Protein AF-X1LI41-F1 (afdb_monomer)

Solvent-accessible surface area (backbone atoms only — not comparable to full-atom values): 3942 Å² total; per-residue (Å²): 129,61,67,68,58,52,54,45,18,56,49,35,33,51,51,46,44,73,75,46,47,92,66,69,78,47,67,67,55,35,52,51,50,28,53,51,31,48,49,48,30,51,49,30,60,77,67,66,65,46,71,67,54,35,51,49,31,49,25,41,23,50,17,36,48,50,53,34,49,59,61,76,71,108

Organism: NCBI:txid412755

Radius of gyration: 12.36 Å; Cα contacts (8 Å, |Δi|>4): 60; chains: 1; bounding box: 29×19×37 Å

Nearest PDB structures (foldseek):
  7bgn-assembly3_E  TM=7.229E-01  e=3.588E-01  Medicago truncatula
  7bgn-assembly1_A  TM=5.798E-01  e=2.246E-01  Medicago truncatula
  7bgn-assembly1_B  TM=5.770E-01  e=3.191E-01  Medicago truncatula
  7bgn-assembly2_C  TM=5.727E-01  e=3.805E-01  Medicago truncatula

Foldseek 3Di:
DPPVLVVLLVVLLVVCCVVCVVVLPDLVVLVVQLVVLVVQLVVCVVVVVDDVSNSNSVSNSVSSVVSSCVVVVD

Mean predicted aligned error: 3.17 Å

Secondary structure (DSSP, 8-state):
--HHHHHHHHHHHHHHHHHHTTT--SHHHHHHHHHHHHHHHHHHHHTT--HHHHHHHHHHHHHHHHHHHHHHH-

pLDDT: mean 92.77, std 5.84, range [65.56, 98.62]

Sequence (74 aa):
MDVRLIEMIEGEEYKGKAKWGLVDTEPTILLNAATEELGEVAHAINHEEGSEKVTQEIAETMGVLSRLFDMVRQ

Structure (mmCIF, N/CA/C/O backbone):
data_AF-X1LI41-F1
#
_entry.id   AF-X1LI41-F1
#
loop_
_atom_site.group_PDB
_atom_site.id
_atom_site.type_symbol
_atom_site.label_atom_id
_atom_site.label_alt_id
_atom_site.label_comp_id
_atom_site.label_asym_id
_atom_site.label_entity_id
_atom_site.label_seq_id
_atom_site.pdbx_PDB_ins_code
_atom_site.Cartn_x
_atom_site.Cartn_y
_atom_site.Cartn_z
_atom_site.occupancy
_atom_site.B_iso_or_equiv
_atom_site.auth_seq_id
_atom_site.auth_comp_id
_atom_site.auth_asym_id
_atom_site.auth_atom_id
_atom_site.pdbx_PDB_model_num
ATOM 1 N N . MET A 1 1 ? -14.411 -1.961 -5.444 1.00 65.56 1 MET A N 1
ATOM 2 C CA . MET A 1 1 ? -13.988 -1.377 -4.152 1.00 65.56 1 MET A CA 1
ATOM 3 C C . MET A 1 1 ? -14.818 -0.132 -3.876 1.00 65.56 1 MET A C 1
ATOM 5 O O . MET A 1 1 ? -15.406 0.385 -4.819 1.00 65.56 1 MET A O 1
ATOM 9 N N . ASP A 1 2 ? -14.911 0.301 -2.615 1.00 87.50 2 ASP A N 1
ATOM 10 C CA . ASP A 1 2 ? -15.494 1.606 -2.250 1.00 87.50 2 ASP A CA 1
ATOM 11 C C . ASP A 1 2 ? -14.735 2.720 -2.996 1.00 87.50 2 ASP A C 1
ATOM 13 O O . ASP A 1 2 ? -13.508 2.671 -3.073 1.00 87.50 2 ASP A O 1
ATOM 17 N N . VAL A 1 3 ? -15.455 3.685 -3.577 1.00 88.94 3 VAL A N 1
ATOM 18 C CA . VAL A 1 3 ? -14.864 4.764 -4.392 1.00 88.94 3 VAL A CA 1
ATOM 19 C C . VAL A 1 3 ? -13.869 5.590 -3.583 1.00 88.94 3 VAL A C 1
ATOM 21 O O . VAL A 1 3 ? -12.794 5.896 -4.083 1.00 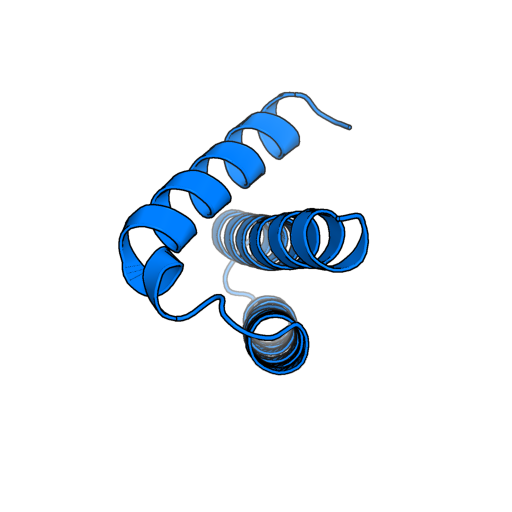88.94 3 VAL A O 1
ATOM 24 N N . ARG A 1 4 ? -14.167 5.866 -2.310 1.00 88.69 4 ARG A N 1
ATOM 25 C CA . ARG A 1 4 ? -13.277 6.641 -1.437 1.00 88.69 4 ARG A CA 1
ATOM 26 C C . ARG A 1 4 ? -11.975 5.896 -1.177 1.00 88.69 4 ARG A C 1
ATOM 28 O O . ARG A 1 4 ? -10.916 6.504 -1.141 1.00 88.69 4 ARG A O 1
ATOM 35 N N . LEU A 1 5 ? -12.051 4.572 -1.025 1.00 86.56 5 LEU A N 1
ATOM 36 C CA . LEU A 1 5 ? -10.860 3.742 -0.863 1.00 86.56 5 LEU A CA 1
ATOM 37 C C . LEU A 1 5 ? -10.000 3.759 -2.133 1.00 86.56 5 LEU A C 1
ATOM 39 O O . LEU A 1 5 ? -8.784 3.843 -2.030 1.00 86.56 5 LEU A O 1
ATOM 43 N N . ILE A 1 6 ? -10.618 3.705 -3.318 1.00 89.81 6 ILE A N 1
ATOM 44 C CA . ILE A 1 6 ? -9.890 3.807 -4.593 1.00 89.81 6 ILE A CA 1
ATOM 45 C C . ILE A 1 6 ? -9.176 5.159 -4.689 1.00 89.81 6 ILE A C 1
ATOM 47 O O . ILE A 1 6 ? -7.978 5.183 -4.941 1.00 89.81 6 ILE A O 1
ATOM 51 N N . GLU A 1 7 ? -9.875 6.263 -4.420 1.00 93.12 7 GLU A N 1
ATOM 52 C CA . GLU A 1 7 ? -9.293 7.613 -4.461 1.00 93.12 7 GLU A CA 1
ATOM 53 C C . GLU A 1 7 ? -8.130 7.775 -3.471 1.00 93.12 7 GLU A C 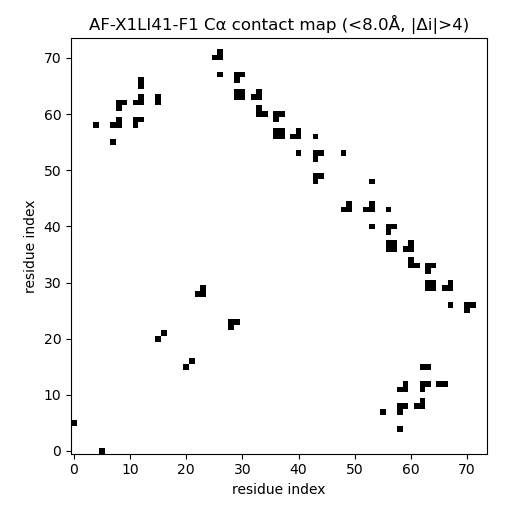1
ATOM 55 O O . GLU A 1 7 ? -7.117 8.395 -3.798 1.00 93.12 7 GLU A O 1
ATOM 60 N N . MET A 1 8 ? -8.240 7.190 -2.273 1.00 92.31 8 MET A N 1
ATOM 61 C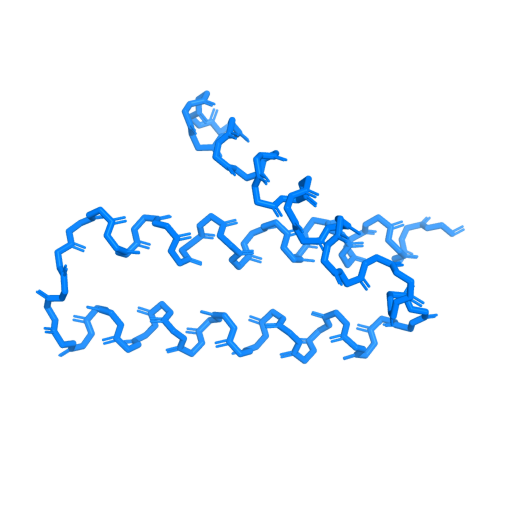 CA . MET A 1 8 ? -7.141 7.177 -1.305 1.00 92.31 8 MET A CA 1
ATOM 62 C C . MET A 1 8 ? -5.934 6.402 -1.835 1.00 92.31 8 MET A C 1
ATOM 64 O O . MET A 1 8 ? -4.820 6.915 -1.783 1.00 92.31 8 MET A O 1
ATOM 68 N N . ILE A 1 9 ? -6.147 5.207 -2.391 1.00 92.31 9 ILE A N 1
ATOM 69 C CA . ILE A 1 9 ? -5.071 4.377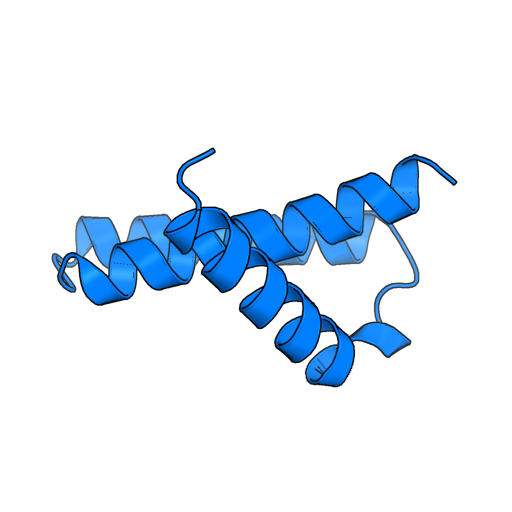 -2.950 1.00 92.31 9 ILE A CA 1
ATOM 70 C C . ILE A 1 9 ? -4.384 5.084 -4.119 1.00 92.31 9 ILE A C 1
ATOM 72 O O . ILE A 1 9 ? -3.159 5.140 -4.159 1.00 92.31 9 ILE A O 1
ATOM 76 N N . GLU A 1 10 ? -5.146 5.669 -5.043 1.00 92.00 10 GLU A N 1
ATOM 77 C CA . GLU A 1 10 ? -4.594 6.442 -6.162 1.00 92.00 10 GLU A CA 1
ATOM 78 C C . GLU A 1 10 ? -3.794 7.659 -5.666 1.00 92.00 10 GLU A C 1
ATOM 80 O O . GLU A 1 10 ? -2.736 7.987 -6.214 1.00 92.00 10 GLU A O 1
ATOM 85 N N . GLY A 1 11 ? -4.260 8.303 -4.592 1.00 91.00 11 GLY A N 1
ATOM 86 C CA . GLY A 1 11 ? -3.538 9.374 -3.911 1.00 91.00 11 GLY A CA 1
ATOM 87 C C . GLY A 1 11 ? -2.198 8.913 -3.330 1.00 91.00 11 GLY A C 1
ATOM 88 O O . GLY A 1 11 ? -1.179 9.580 -3.535 1.00 91.00 11 GLY A O 1
ATOM 89 N N . GLU A 1 12 ? -2.176 7.769 -2.647 1.00 90.31 12 GLU A N 1
ATOM 90 C CA . GLU A 1 12 ? -0.950 7.199 -2.079 1.00 90.31 12 GLU A CA 1
ATOM 91 C C . GLU A 1 12 ? 0.007 6.677 -3.150 1.00 90.31 12 GLU A C 1
ATOM 93 O O . GLU A 1 12 ? 1.218 6.883 -3.062 1.00 90.31 12 GLU A O 1
ATOM 98 N N . GLU A 1 13 ? -0.508 6.107 -4.237 1.00 89.69 13 GLU A N 1
ATOM 99 C CA . GLU A 1 13 ? 0.303 5.774 -5.403 1.00 89.69 13 GLU A CA 1
ATOM 100 C C . GLU A 1 13 ? 0.994 7.002 -5.987 1.00 89.69 13 GLU A C 1
ATOM 102 O O . GLU A 1 13 ? 2.191 6.952 -6.281 1.00 89.69 13 GLU A O 1
ATOM 107 N N . TYR A 1 14 ? 0.258 8.103 -6.162 1.00 90.62 14 TYR A N 1
ATOM 108 C CA . TYR A 1 14 ? 0.810 9.343 -6.691 1.00 90.62 14 TYR A CA 1
ATOM 109 C C . TYR A 1 14 ? 1.917 9.888 -5.782 1.00 90.62 14 TYR A C 1
ATOM 111 O O . TYR A 1 14 ? 3.017 10.184 -6.256 1.00 90.62 14 TYR A O 1
ATOM 119 N N . LYS A 1 15 ? 1.664 9.968 -4.468 1.00 87.44 15 LYS A N 1
ATOM 120 C CA . LYS A 1 15 ? 2.659 10.409 -3.477 1.00 87.44 15 LYS A CA 1
ATOM 121 C C . LYS A 1 15 ? 3.878 9.489 -3.459 1.00 87.44 15 LYS A C 1
ATOM 123 O O . LYS A 1 15 ? 5.011 9.968 -3.489 1.00 87.44 15 LYS A O 1
ATOM 128 N N . GLY A 1 16 ? 3.655 8.179 -3.458 1.00 85.81 16 GLY A N 1
ATOM 129 C CA . GLY A 1 16 ? 4.699 7.164 -3.452 1.00 85.81 16 GLY A CA 1
ATOM 130 C C . GLY A 1 16 ? 5.570 7.215 -4.707 1.00 85.81 16 GLY A C 1
ATOM 131 O O . GLY A 1 16 ? 6.793 7.206 -4.597 1.00 85.81 16 GLY A O 1
ATOM 132 N N . LYS A 1 17 ? 4.967 7.366 -5.893 1.00 87.25 17 LYS A N 1
ATOM 133 C CA . LYS A 1 17 ? 5.685 7.560 -7.165 1.00 87.25 17 LYS A CA 1
ATOM 134 C C . LYS A 1 17 ? 6.473 8.872 -7.168 1.00 87.25 17 LYS A C 1
ATOM 136 O O . LYS A 1 17 ? 7.626 8.883 -7.590 1.00 87.25 17 LYS A O 1
ATOM 141 N N . ALA A 1 18 ? 5.900 9.960 -6.653 1.00 87.88 18 ALA A N 1
ATOM 142 C CA . ALA A 1 18 ? 6.589 11.247 -6.556 1.00 87.88 18 ALA A CA 1
ATOM 143 C C . ALA A 1 18 ? 7.794 11.205 -5.600 1.00 87.88 18 ALA A C 1
ATOM 145 O O . ALA A 1 18 ? 8.816 11.834 -5.869 1.00 87.88 18 ALA A O 1
ATOM 146 N N . LYS A 1 19 ? 7.684 10.462 -4.493 1.00 84.38 19 LYS A N 1
ATOM 147 C CA . LYS A 1 19 ? 8.726 10.365 -3.462 1.00 84.38 19 LYS A CA 1
ATOM 148 C C . LYS A 1 19 ? 9.809 9.338 -3.806 1.00 84.38 19 LYS A C 1
ATOM 150 O O . LYS A 1 19 ? 10.986 9.604 -3.584 1.00 84.38 19 LYS A O 1
ATOM 155 N N . TRP A 1 20 ? 9.418 8.187 -4.351 1.00 84.19 20 TRP A N 1
ATOM 156 C CA . TRP A 1 20 ? 10.274 7.002 -4.459 1.00 84.19 20 TRP A CA 1
ATOM 157 C C . TRP A 1 20 ? 10.245 6.311 -5.825 1.00 84.19 20 TRP A C 1
ATOM 159 O O . TRP A 1 20 ? 10.959 5.334 -6.004 1.00 84.19 20 TRP A O 1
ATOM 169 N N . GLY A 1 21 ? 9.491 6.802 -6.812 1.00 79.69 21 GLY A N 1
ATOM 170 C CA . GLY A 1 21 ? 9.287 6.095 -8.086 1.00 79.69 21 GLY A CA 1
ATOM 171 C C . GLY A 1 21 ? 10.558 5.827 -8.904 1.00 79.69 21 GLY A C 1
ATOM 172 O O . GLY A 1 21 ? 10.562 4.938 -9.744 1.00 79.69 21 GLY A O 1
ATOM 173 N N . LEU A 1 22 ? 11.656 6.547 -8.648 1.00 83.69 22 LEU A N 1
ATOM 174 C CA . LEU A 1 22 ? 12.968 6.269 -9.258 1.00 83.69 22 LEU A CA 1
ATOM 175 C C . LEU A 1 22 ? 13.696 5.067 -8.627 1.00 83.69 22 LEU A C 1
ATOM 177 O O . LEU A 1 22 ? 14.677 4.590 -9.190 1.00 83.69 22 LEU A O 1
ATOM 181 N N . VAL A 1 23 ? 13.241 4.611 -7.459 1.00 84.25 23 VAL A N 1
ATOM 182 C CA . VAL A 1 23 ? 13.796 3.486 -6.690 1.00 84.25 23 VAL A CA 1
ATOM 183 C C . VAL A 1 23 ? 12.993 2.200 -6.930 1.00 84.25 23 VAL A C 1
ATOM 185 O O . VAL A 1 23 ? 13.456 1.116 -6.593 1.00 84.25 23 VAL A O 1
ATOM 188 N N . ASP A 1 24 ? 11.832 2.289 -7.583 1.00 86.94 24 ASP A N 1
ATOM 189 C CA . ASP A 1 24 ? 11.006 1.149 -8.001 1.00 86.94 24 ASP A CA 1
ATOM 190 C C . ASP A 1 24 ? 11.631 0.412 -9.190 1.00 86.94 24 ASP A C 1
ATOM 192 O O . ASP A 1 24 ? 11.083 0.380 -10.291 1.00 86.94 24 ASP A O 1
ATOM 196 N N . THR A 1 25 ? 12.812 -0.160 -9.001 1.00 87.69 25 THR A N 1
ATOM 197 C CA . THR A 1 25 ? 13.544 -0.840 -10.074 1.00 87.69 25 THR A CA 1
ATOM 198 C C . THR A 1 25 ? 13.401 -2.355 -10.020 1.00 87.69 25 THR A C 1
ATOM 200 O O . THR A 1 25 ? 13.627 -3.016 -11.029 1.00 87.69 25 THR A O 1
ATOM 203 N N . GLU A 1 26 ? 13.038 -2.914 -8.861 1.00 93.88 26 GLU A N 1
ATOM 204 C CA . GLU A 1 26 ? 12.930 -4.359 -8.649 1.00 93.88 26 GLU A CA 1
ATOM 205 C C . GLU A 1 26 ? 11.704 -4.728 -7.795 1.00 93.88 26 GLU A C 1
ATOM 207 O O . GLU A 1 26 ? 11.400 -4.022 -6.827 1.00 93.88 26 GLU A O 1
ATOM 212 N N . PRO A 1 27 ? 11.036 -5.871 -8.067 1.00 95.25 27 PRO A N 1
ATOM 213 C CA . PRO A 1 27 ? 9.869 -6.307 -7.293 1.00 95.25 27 PRO A CA 1
ATOM 214 C C . PRO A 1 27 ? 10.152 -6.473 -5.796 1.00 95.25 27 PRO A C 1
ATOM 216 O O . PRO A 1 27 ? 9.281 -6.249 -4.961 1.00 95.25 27 PRO A O 1
ATOM 219 N N . THR A 1 28 ? 11.382 -6.847 -5.445 1.00 96.56 28 THR A N 1
ATOM 220 C CA . THR A 1 28 ? 11.857 -7.005 -4.063 1.00 96.56 28 THR A CA 1
ATOM 221 C C . THR A 1 28 ? 11.785 -5.703 -3.270 1.00 96.56 28 THR A C 1
ATOM 223 O O . THR A 1 28 ? 11.435 -5.734 -2.093 1.00 96.56 28 THR A O 1
ATOM 226 N N . ILE A 1 29 ? 12.064 -4.560 -3.902 1.00 94.75 29 ILE A N 1
ATOM 227 C CA . ILE A 1 29 ? 12.016 -3.241 -3.258 1.00 94.75 29 ILE A CA 1
ATOM 228 C C . ILE A 1 29 ? 10.577 -2.916 -2.857 1.00 94.75 29 ILE A C 1
ATOM 230 O O . ILE A 1 29 ? 10.313 -2.593 -1.701 1.00 94.75 29 ILE A O 1
ATOM 234 N N . LEU A 1 30 ? 9.639 -3.074 -3.792 1.00 95.12 30 LEU A N 1
ATOM 235 C CA . LEU A 1 30 ? 8.222 -2.813 -3.545 1.00 95.12 30 LEU A CA 1
ATOM 236 C C . LEU A 1 30 ? 7.592 -3.834 -2.588 1.00 95.12 30 LEU A C 1
ATOM 238 O O . LEU A 1 30 ? 6.749 -3.465 -1.777 1.00 95.12 30 LEU A O 1
ATOM 242 N N . LEU A 1 31 ? 8.023 -5.099 -2.624 1.00 96.62 31 LEU A N 1
ATOM 243 C CA . LEU A 1 31 ? 7.583 -6.109 -1.657 1.00 96.62 31 LEU A CA 1
ATOM 244 C C . LEU A 1 31 ? 8.039 -5.777 -0.230 1.00 96.62 31 LEU A C 1
ATOM 246 O O . LEU A 1 31 ? 7.258 -5.912 0.714 1.00 96.62 31 LEU A O 1
ATOM 250 N N . ASN A 1 32 ? 9.287 -5.336 -0.065 1.00 96.25 32 ASN A N 1
ATOM 251 C CA . ASN A 1 32 ? 9.802 -4.917 1.236 1.00 96.25 32 ASN A CA 1
ATOM 252 C C . ASN A 1 32 ? 9.050 -3.685 1.750 1.00 96.25 32 ASN A C 1
ATOM 254 O O . ASN A 1 32 ? 8.616 -3.695 2.897 1.00 96.25 32 ASN A O 1
ATOM 258 N N . ALA A 1 33 ? 8.816 -2.687 0.893 1.00 94.75 33 ALA A N 1
ATOM 259 C CA . ALA A 1 33 ? 8.017 -1.516 1.250 1.00 94.75 33 ALA A CA 1
ATOM 260 C C . ALA A 1 33 ? 6.590 -1.909 1.670 1.00 94.75 33 ALA A C 1
ATOM 262 O O . ALA A 1 33 ? 6.132 -1.503 2.727 1.00 94.75 33 ALA A O 1
ATOM 263 N N . ALA A 1 34 ? 5.913 -2.789 0.923 1.00 95.88 34 ALA A N 1
ATOM 264 C CA . ALA A 1 34 ? 4.579 -3.263 1.304 1.00 95.88 34 ALA A CA 1
ATOM 265 C C . ALA A 1 34 ? 4.577 -4.010 2.651 1.00 95.88 34 ALA A C 1
ATOM 267 O O . ALA A 1 34 ? 3.587 -3.979 3.377 1.00 95.88 34 ALA A O 1
ATOM 268 N N . THR A 1 35 ? 5.677 -4.691 2.983 1.00 97.88 35 THR A N 1
ATOM 269 C CA . THR A 1 35 ? 5.841 -5.363 4.280 1.00 97.88 35 THR A CA 1
ATOM 270 C C 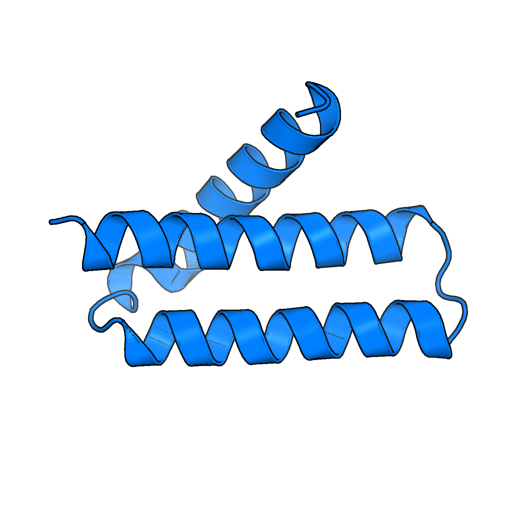. THR 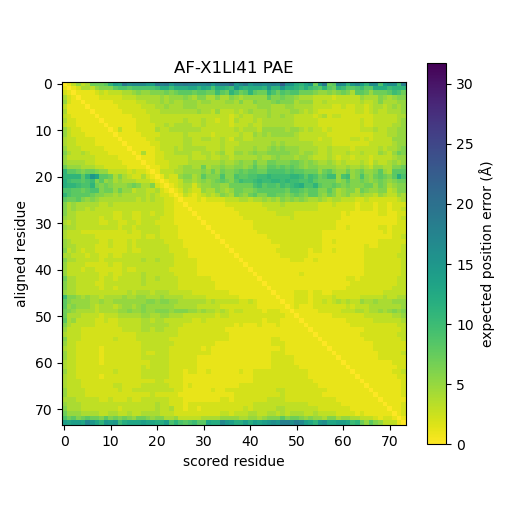A 1 35 ? 6.009 -4.354 5.417 1.00 97.88 35 THR A C 1
ATOM 272 O O . THR A 1 35 ? 5.471 -4.576 6.499 1.00 97.88 35 THR A O 1
ATOM 275 N N . GLU A 1 36 ? 6.730 -3.258 5.174 1.00 97.31 36 GLU A N 1
ATOM 276 C CA . GLU A 1 36 ? 6.891 -2.150 6.121 1.00 97.31 36 GLU A CA 1
ATOM 277 C C . GLU A 1 36 ? 5.547 -1.466 6.399 1.00 97.31 36 GLU A C 1
ATOM 279 O O . GLU A 1 36 ? 5.134 -1.420 7.556 1.00 97.31 36 GLU A O 1
ATOM 284 N N . GLU A 1 37 ? 4.800 -1.087 5.355 1.00 96.81 37 GLU A N 1
ATOM 285 C CA . GLU A 1 37 ? 3.476 -0.459 5.515 1.00 96.81 37 GLU A CA 1
ATOM 286 C C . GLU A 1 37 ? 2.475 -1.387 6.222 1.00 96.81 37 GLU A C 1
ATOM 288 O O . GLU A 1 37 ? 1.689 -0.967 7.070 1.00 96.81 37 GLU A O 1
ATOM 293 N N . LEU A 1 38 ? 2.533 -2.698 5.958 1.00 98.31 38 LEU A N 1
ATOM 294 C CA . LEU A 1 38 ? 1.705 -3.661 6.687 1.00 98.31 38 LEU A CA 1
ATOM 295 C C . LEU A 1 38 ? 2.073 -3.724 8.183 1.00 98.31 38 LEU A C 1
ATOM 297 O O . LEU A 1 38 ? 1.213 -3.993 9.028 1.00 98.31 38 LEU A O 1
ATOM 301 N N . GLY A 1 39 ? 3.342 -3.477 8.515 1.00 98.50 39 GLY A N 1
ATOM 302 C CA . GLY A 1 39 ? 3.809 -3.287 9.885 1.00 98.50 39 GLY A CA 1
ATOM 303 C C . GLY A 1 39 ? 3.188 -2.056 10.545 1.00 98.50 39 GLY A C 1
ATOM 304 O O . GLY A 1 39 ? 2.747 -2.156 11.691 1.00 98.50 39 GLY A O 1
ATOM 305 N N . GLU A 1 40 ? 3.069 -0.946 9.818 1.00 98.25 40 GLU A N 1
ATOM 306 C CA . GLU A 1 40 ? 2.410 0.281 10.287 1.00 98.25 40 GLU A CA 1
ATOM 307 C C . GLU A 1 40 ? 0.898 0.086 10.475 1.00 98.25 40 GLU A C 1
ATOM 309 O O . GLU A 1 40 ? 0.346 0.491 11.498 1.00 98.25 40 GLU A O 1
ATOM 314 N N . VAL A 1 41 ? 0.224 -0.662 9.590 1.00 98.38 41 VAL A N 1
ATOM 315 C CA . VAL A 1 41 ? -1.178 -1.079 9.805 1.00 98.38 41 VAL A CA 1
ATOM 316 C C . VAL A 1 41 ? -1.322 -1.833 11.130 1.00 98.38 41 VAL A C 1
ATOM 318 O O . VAL A 1 41 ? -2.221 -1.549 11.930 1.00 98.38 41 VAL A O 1
ATOM 321 N N . ALA A 1 42 ? -0.438 -2.804 11.379 1.00 98.62 42 ALA A N 1
ATOM 322 C CA . ALA A 1 42 ? -0.446 -3.561 12.625 1.00 98.62 42 ALA A CA 1
ATOM 323 C C . ALA A 1 42 ? -0.142 -2.662 13.832 1.00 98.62 42 ALA A C 1
ATOM 325 O O . ALA A 1 42 ? -0.785 -2.803 14.874 1.00 98.62 42 ALA A O 1
ATOM 326 N N . HIS A 1 43 ? 0.805 -1.731 13.701 1.00 98.38 43 HIS A N 1
ATOM 327 C CA . HIS A 1 43 ? 1.134 -0.754 14.731 1.00 98.38 43 HIS A CA 1
ATOM 328 C C . HIS A 1 43 ? -0.085 0.100 15.097 1.00 98.38 43 HIS A C 1
ATOM 330 O O . HIS A 1 43 ? -0.470 0.116 16.268 1.00 98.38 43 HIS A O 1
ATOM 336 N N . ALA A 1 44 ? -0.728 0.723 14.109 1.00 98.44 44 ALA A N 1
ATOM 337 C CA . ALA A 1 44 ? -1.866 1.617 14.294 1.00 98.44 44 ALA A CA 1
ATOM 338 C C . ALA A 1 44 ? -3.064 0.919 14.958 1.00 98.44 44 ALA A C 1
ATOM 340 O O . ALA A 1 44 ? -3.704 1.479 15.850 1.00 98.44 44 ALA A O 1
ATOM 341 N N . ILE A 1 45 ? -3.350 -0.332 14.571 1.00 98.38 45 ILE A N 1
ATOM 342 C CA . ILE A 1 45 ? -4.406 -1.141 15.199 1.00 98.38 45 ILE A CA 1
ATOM 343 C C . ILE A 1 45 ? -4.048 -1.477 16.649 1.00 98.38 45 ILE A C 1
ATOM 345 O O . ILE A 1 45 ? -4.877 -1.300 17.541 1.00 98.38 45 ILE A O 1
ATOM 349 N N . ASN A 1 46 ? -2.826 -1.956 16.897 1.00 98.50 46 ASN A N 1
ATOM 350 C CA . ASN A 1 46 ? -2.411 -2.417 18.224 1.00 98.50 46 ASN A CA 1
ATOM 351 C C . ASN A 1 46 ? -2.281 -1.280 19.247 1.00 98.50 46 ASN A C 1
ATOM 353 O O . ASN A 1 46 ? -2.392 -1.535 20.445 1.00 98.50 46 ASN A O 1
ATOM 357 N N . HIS A 1 47 ? -2.047 -0.051 18.788 1.00 98.31 47 HIS A N 1
ATOM 358 C CA . HIS A 1 47 ? -1.931 1.136 19.639 1.00 98.31 47 HIS A CA 1
ATOM 359 C C . HIS A 1 47 ? -3.192 2.011 19.636 1.00 98.31 47 HIS A C 1
ATOM 361 O O . HIS A 1 47 ? -3.168 3.103 20.197 1.00 98.31 47 HIS A O 1
ATOM 367 N N . GLU A 1 48 ? -4.296 1.533 19.049 1.00 97.56 48 GLU A N 1
ATOM 368 C CA . GLU A 1 48 ? -5.587 2.23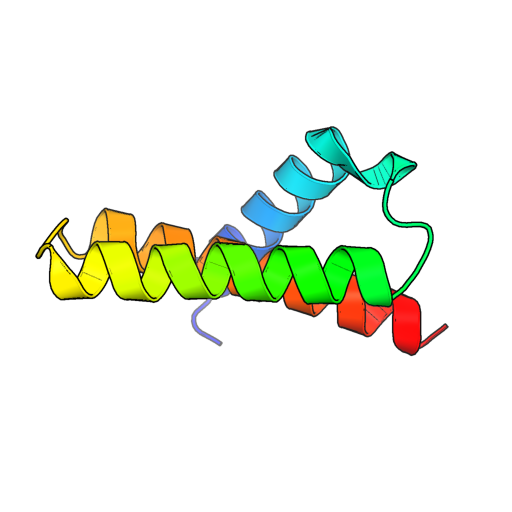2 19.018 1.00 97.56 48 GLU A CA 1
ATOM 369 C C . GLU A 1 48 ? -5.497 3.664 18.445 1.00 97.56 48 GLU A C 1
ATOM 371 O O . GLU A 1 48 ? -6.190 4.575 18.899 1.00 97.56 48 GLU A O 1
ATOM 376 N N . GLU A 1 49 ? -4.684 3.878 17.403 1.00 97.56 49 GLU A N 1
ATOM 377 C CA . GLU A 1 49 ? -4.413 5.211 16.824 1.00 97.56 49 GLU A CA 1
ATOM 378 C C . GLU A 1 49 ? -5.617 5.851 16.099 1.00 97.56 49 GLU A C 1
ATOM 380 O O . GLU A 1 49 ? -5.539 6.962 15.570 1.00 97.56 49 GLU A O 1
ATOM 385 N N . GLY A 1 50 ? -6.764 5.172 16.096 1.00 97.69 50 GLY A N 1
ATOM 386 C CA . GLY A 1 50 ? -8.015 5.654 15.527 1.00 97.69 50 GLY A CA 1
ATOM 387 C C . GLY A 1 50 ? -8.231 5.235 14.074 1.00 97.69 50 GLY A C 1
ATOM 388 O O . GLY A 1 50 ? -7.320 4.860 13.337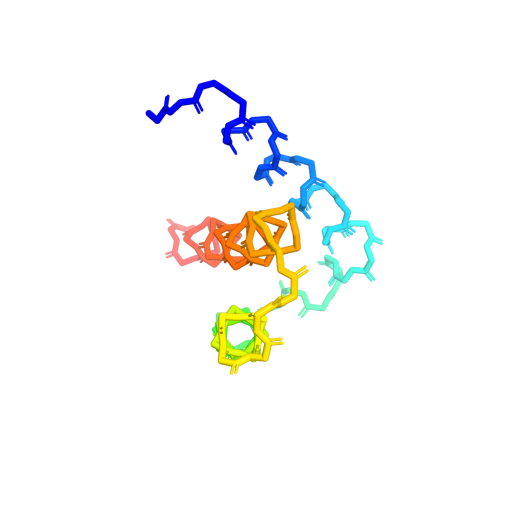 1.00 97.69 50 GLY A O 1
ATOM 389 N N . SER A 1 51 ? -9.494 5.292 13.644 1.00 95.62 51 SER A N 1
ATOM 390 C CA . SER A 1 51 ? -9.916 4.769 12.340 1.00 95.62 51 SER A CA 1
ATOM 391 C C . SER A 1 51 ? -9.296 5.502 11.153 1.00 95.62 51 SER A C 1
ATOM 393 O O . SER A 1 51 ? -9.100 4.891 10.109 1.00 95.62 51 SER A O 1
ATOM 395 N N . GLU A 1 52 ? -9.010 6.798 11.288 1.00 94.69 52 GLU A N 1
ATOM 396 C CA . GLU A 1 52 ? -8.410 7.599 10.215 1.00 94.69 52 GLU A CA 1
ATOM 397 C C . GLU A 1 52 ? -6.994 7.116 9.894 1.00 94.69 52 GLU A C 1
ATOM 399 O O . GLU A 1 52 ? -6.714 6.782 8.745 1.00 94.69 52 GLU A O 1
ATOM 404 N N . LYS A 1 53 ? -6.154 6.962 10.925 1.00 96.00 53 LYS A N 1
ATOM 405 C CA . LYS A 1 53 ? -4.783 6.466 10.792 1.00 96.00 53 LYS A CA 1
ATOM 406 C C . LYS A 1 53 ? -4.752 5.041 10.247 1.00 96.00 53 LYS A C 1
ATOM 408 O O . LYS A 1 53 ? -4.095 4.793 9.247 1.00 96.0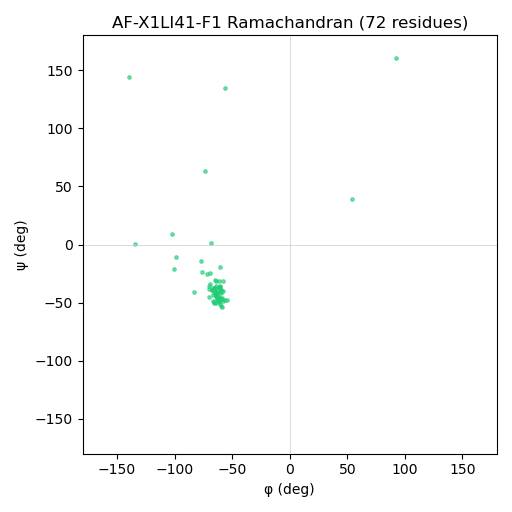0 53 LYS A O 1
ATOM 413 N N . VAL A 1 54 ? -5.565 4.134 10.797 1.00 97.19 54 VAL A N 1
ATOM 414 C CA . VAL A 1 54 ? -5.672 2.756 10.277 1.00 97.19 54 VAL A CA 1
ATOM 415 C C . VAL A 1 54 ? -6.097 2.735 8.803 1.00 97.19 54 VAL A C 1
ATOM 417 O O . VAL A 1 54 ? -5.572 1.951 8.018 1.00 97.19 54 VAL A O 1
ATOM 420 N N . THR A 1 55 ? -7.034 3.600 8.402 1.00 95.25 55 THR A N 1
ATOM 421 C CA . THR A 1 55 ? -7.478 3.674 7.000 1.00 95.25 55 THR A CA 1
ATOM 422 C C . THR A 1 55 ? -6.369 4.199 6.088 1.00 95.25 55 THR A C 1
ATOM 424 O O . THR A 1 55 ? -6.216 3.690 4.979 1.00 95.25 55 THR A O 1
ATOM 427 N N . GLN A 1 56 ? -5.594 5.183 6.551 1.00 94.69 56 GLN A N 1
ATOM 428 C CA . GLN A 1 56 ? -4.435 5.701 5.830 1.00 94.69 56 GLN A CA 1
ATOM 429 C C . GLN A 1 56 ? -3.396 4.596 5.592 1.00 94.69 56 GLN A C 1
ATOM 431 O O . GLN A 1 56 ? -3.072 4.336 4.438 1.00 94.69 56 GLN A O 1
ATOM 436 N N . GLU A 1 57 ? -2.965 3.880 6.635 1.00 97.25 57 GLU A N 1
ATOM 437 C CA . GLU A 1 57 ? -1.949 2.817 6.508 1.00 97.25 57 GLU A CA 1
ATOM 438 C C . GLU A 1 57 ? -2.396 1.680 5.573 1.00 97.25 57 GLU A C 1
ATOM 440 O O . GLU A 1 57 ? -1.616 1.130 4.790 1.00 97.25 57 GLU A O 1
ATOM 445 N N . ILE A 1 58 ? -3.691 1.337 5.599 1.00 96.50 58 ILE A N 1
ATOM 446 C CA . ILE A 1 58 ? -4.262 0.353 4.669 1.00 96.50 58 ILE A CA 1
ATOM 447 C C . ILE A 1 58 ? -4.182 0.868 3.227 1.00 96.50 58 ILE A C 1
ATOM 449 O O . ILE A 1 58 ? -3.815 0.108 2.328 1.00 96.50 58 ILE A O 1
ATOM 453 N N . ALA A 1 59 ? -4.526 2.136 2.989 1.00 95.56 59 ALA A N 1
ATOM 454 C CA . ALA A 1 59 ? -4.447 2.732 1.660 1.00 95.56 59 ALA A CA 1
ATOM 455 C C . ALA A 1 59 ? -2.996 2.812 1.155 1.00 95.56 59 ALA A C 1
ATOM 457 O O . ALA A 1 59 ? -2.754 2.484 -0.008 1.00 95.56 59 ALA A O 1
ATOM 458 N N . GLU A 1 60 ? -2.041 3.160 2.023 1.00 95.75 60 GLU A N 1
ATOM 459 C CA . GLU A 1 60 ? -0.604 3.181 1.714 1.00 95.75 60 GLU A CA 1
ATOM 460 C C . GLU A 1 60 ? -0.111 1.783 1.318 1.00 95.75 60 GLU A C 1
ATOM 462 O O . GLU A 1 60 ? 0.409 1.596 0.212 1.00 95.75 60 GLU A O 1
ATOM 467 N N . THR A 1 61 ? -0.410 0.767 2.135 1.00 97.00 61 THR A N 1
ATOM 468 C CA . THR A 1 61 ? -0.084 -0.639 1.842 1.00 97.00 61 THR A CA 1
ATOM 469 C C . THR A 1 61 ? -0.638 -1.075 0.481 1.00 97.00 61 THR A C 1
ATOM 471 O O . THR A 1 61 ? 0.068 -1.669 -0.340 1.00 97.00 61 THR A O 1
ATOM 474 N N . MET A 1 62 ? -1.911 -0.775 0.208 1.00 96.25 62 MET A N 1
ATOM 475 C CA . MET A 1 62 ? -2.556 -1.135 -1.056 1.00 96.25 62 MET A CA 1
ATOM 476 C C . MET A 1 62 ? -1.954 -0.391 -2.255 1.00 96.25 62 MET A C 1
ATOM 478 O O . MET A 1 62 ? -1.798 -0.998 -3.315 1.00 96.25 62 MET A O 1
ATOM 482 N N . GLY A 1 63 ? -1.570 0.879 -2.101 1.00 93.88 63 GLY A N 1
ATOM 483 C CA . GLY A 1 63 ? -0.898 1.650 -3.150 1.00 93.88 63 GLY A CA 1
ATOM 484 C C . GLY A 1 63 ? 0.472 1.077 -3.518 1.00 93.88 63 GLY A C 1
ATOM 485 O O . GLY A 1 63 ? 0.815 0.978 -4.700 1.00 93.88 63 GLY A O 1
ATOM 486 N N . VAL A 1 64 ? 1.245 0.617 -2.528 1.00 95.06 64 VAL A N 1
ATOM 487 C CA . VAL A 1 64 ? 2.523 -0.070 -2.783 1.00 95.06 64 VAL A CA 1
ATOM 488 C C . VAL A 1 64 ? 2.297 -1.416 -3.480 1.00 95.06 64 VAL A C 1
ATOM 490 O O . VAL A 1 64 ? 2.975 -1.722 -4.463 1.00 95.06 64 VAL A O 1
ATOM 493 N N . LEU A 1 65 ? 1.309 -2.203 -3.039 1.00 95.75 65 LEU A N 1
ATOM 494 C CA . LEU A 1 65 ? 0.968 -3.484 -3.673 1.00 95.75 65 LEU A CA 1
ATOM 495 C C . LEU A 1 65 ? 0.460 -3.323 -5.112 1.00 95.75 65 LEU A C 1
ATOM 497 O O . LEU A 1 65 ? 0.763 -4.160 -5.961 1.00 95.75 65 LEU A O 1
ATOM 501 N N . SER A 1 66 ? -0.276 -2.252 -5.403 1.00 93.81 66 SER A N 1
ATOM 502 C CA . SER A 1 66 ? -0.727 -1.918 -6.757 1.00 93.81 66 SER A CA 1
ATOM 503 C C . SER A 1 66 ? 0.458 -1.641 -7.690 1.00 93.81 66 SER A C 1
ATOM 505 O O . SER A 1 66 ? 0.578 -2.247 -8.756 1.00 93.81 66 SER A O 1
ATOM 507 N N . ARG A 1 67 ? 1.432 -0.839 -7.236 1.00 92.38 67 ARG A N 1
ATOM 508 C CA . ARG A 1 67 ? 2.697 -0.622 -7.963 1.00 92.38 67 ARG A CA 1
ATOM 509 C C . ARG A 1 67 ? 3.482 -1.915 -8.174 1.00 92.38 67 ARG A C 1
ATOM 511 O O . ARG A 1 67 ? 4.020 -2.132 -9.259 1.00 92.38 67 ARG A O 1
ATOM 518 N N . LEU A 1 68 ? 3.540 -2.779 -7.160 1.00 95.00 68 LEU A N 1
ATOM 519 C CA . LEU A 1 68 ? 4.193 -4.084 -7.274 1.00 95.00 68 LEU A CA 1
ATOM 520 C C . LEU A 1 68 ? 3.506 -4.956 -8.332 1.00 95.00 68 LEU A C 1
ATOM 522 O O . LEU A 1 68 ? 4.182 -5.577 -9.151 1.00 95.00 68 LEU A O 1
ATOM 526 N N . PHE A 1 69 ? 2.173 -4.984 -8.336 1.00 94.69 69 PHE A N 1
ATOM 527 C CA . PHE A 1 69 ? 1.391 -5.697 -9.341 1.00 94.69 69 PHE A CA 1
ATOM 528 C C . PHE A 1 69 ? 1.706 -5.199 -10.756 1.00 94.69 69 PHE A C 1
ATOM 530 O O . PHE A 1 69 ? 2.002 -6.012 -11.633 1.00 94.69 69 PHE A O 1
ATOM 537 N N . ASP A 1 70 ? 1.703 -3.881 -10.970 1.00 91.88 70 ASP A N 1
ATOM 538 C CA . ASP A 1 70 ? 2.020 -3.277 -12.267 1.00 91.88 70 ASP A CA 1
ATOM 539 C C . ASP A 1 70 ? 3.439 -3.606 -12.739 1.00 91.88 70 ASP A C 1
ATOM 541 O O . ASP A 1 70 ? 3.657 -3.794 -13.936 1.00 91.88 70 ASP A O 1
ATOM 545 N N . MET A 1 71 ? 4.401 -3.700 -11.820 1.00 92.56 71 MET A N 1
ATOM 546 C CA . MET A 1 71 ? 5.777 -4.080 -12.139 1.00 92.56 71 MET A CA 1
ATOM 547 C C . MET A 1 71 ? 5.896 -5.554 -12.537 1.00 92.56 71 MET A C 1
ATOM 549 O O . MET A 1 71 ? 6.567 -5.869 -13.512 1.00 92.56 71 MET A O 1
ATOM 553 N N . VAL A 1 72 ? 5.251 -6.463 -11.798 1.00 94.50 72 VAL A N 1
ATOM 554 C CA . VAL A 1 72 ? 5.313 -7.914 -12.064 1.00 94.50 72 VAL A CA 1
ATOM 555 C C . VAL A 1 72 ? 4.527 -8.304 -13.321 1.00 94.50 72 VAL A C 1
ATOM 557 O O . VAL A 1 72 ? 4.809 -9.331 -13.935 1.00 94.50 72 VAL A O 1
ATOM 560 N N . ARG A 1 73 ? 3.520 -7.512 -13.697 1.00 93.25 73 ARG A N 1
ATOM 561 C CA . ARG A 1 73 ? 2.671 -7.764 -14.866 1.00 93.25 73 ARG A CA 1
ATOM 562 C C . ARG A 1 73 ? 3.338 -7.423 -16.211 1.00 93.25 73 ARG A C 1
ATOM 564 O O . ARG A 1 73 ? 2.866 -7.934 -17.229 1.00 93.25 73 ARG A O 1
ATOM 571 N N . GLN A 1 74 ? 4.332 -6.533 -16.226 1.00 75.19 74 GLN A N 1
ATOM 572 C CA . GLN A 1 74 ? 5.052 -6.100 -17.437 1.00 75.19 74 GLN A CA 1
ATOM 573 C C . GLN A 1 74 ? 5.948 -7.205 -18.003 1.00 75.19 74 GLN A C 1
ATOM 575 O O . GLN A 1 74 ? 6.015 -7.291 -19.250 1.00 75.19 74 GLN A O 1
#